Protein AF-A0A419W8Z9-F1 (afdb_monomer)

Radius of gyration: 11.44 Å; Cα contacts (8 Å, |Δi|>4): 85; chains: 1; bounding box: 28×30×26 Å

Structure (mmCIF, N/CA/C/O backbone):
data_AF-A0A419W8Z9-F1
#
_entry.id   AF-A0A419W8Z9-F1
#
loop_
_atom_site.group_PDB
_atom_site.id
_atom_site.type_symbol
_atom_site.label_atom_id
_atom_site.label_alt_id
_atom_site.label_comp_id
_atom_site.label_asym_id
_atom_site.label_entity_id
_atom_site.label_seq_id
_atom_site.pdbx_PDB_ins_code
_atom_site.Cartn_x
_atom_site.Cartn_y
_atom_site.Cartn_z
_atom_site.occupancy
_atom_site.B_iso_or_equiv
_atom_site.auth_seq_id
_atom_site.auth_comp_id
_atom_site.auth_asym_id
_atom_site.auth_atom_id
_atom_site.pdbx_PDB_model_num
ATOM 1 N N . MET A 1 1 ? -14.937 -10.206 13.677 1.00 50.97 1 MET A N 1
ATOM 2 C CA . MET A 1 1 ? -14.529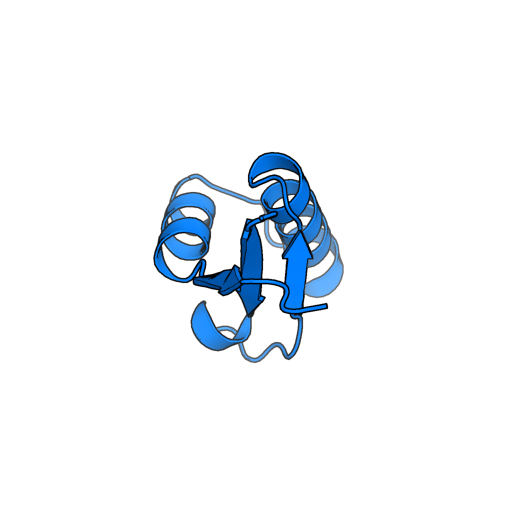 -10.420 12.275 1.00 50.97 1 MET A CA 1
ATOM 3 C C . MET A 1 1 ? -13.584 -9.295 11.887 1.00 50.97 1 MET A C 1
ATOM 5 O O . MET A 1 1 ? -14.029 -8.154 11.847 1.00 50.97 1 MET A O 1
ATOM 9 N N . GLY A 1 2 ? -12.291 -9.580 11.725 1.00 63.44 2 GLY A N 1
ATOM 10 C CA . GLY A 1 2 ? -11.316 -8.594 11.250 1.00 63.44 2 GLY A CA 1
ATOM 11 C C . GLY A 1 2 ? -11.295 -8.590 9.723 1.00 63.44 2 GLY A C 1
ATOM 12 O O . GLY A 1 2 ? -11.206 -9.655 9.114 1.00 63.44 2 GLY A O 1
ATOM 13 N N . LYS A 1 3 ? -11.431 -7.415 9.105 1.00 80.31 3 LYS A N 1
ATOM 14 C CA . LYS A 1 3 ? -11.256 -7.253 7.657 1.00 80.31 3 LYS A CA 1
ATOM 15 C C . LYS A 1 3 ? -9.788 -6.944 7.383 1.00 80.31 3 LYS A C 1
ATOM 17 O O . LYS A 1 3 ? -9.280 -5.946 7.896 1.00 80.31 3 LYS A O 1
ATOM 22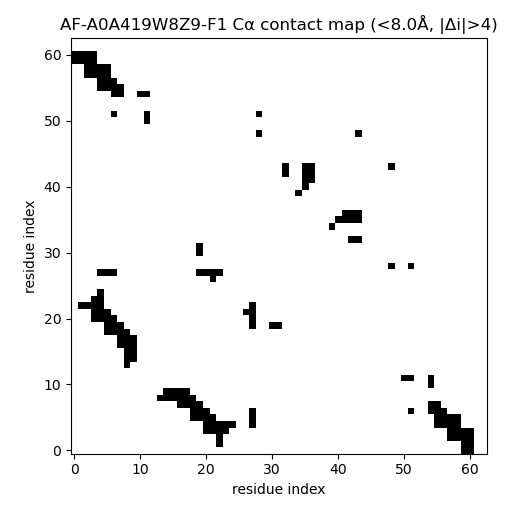 N N . VAL A 1 4 ? -9.120 -7.763 6.577 1.00 89.50 4 VAL A N 1
ATOM 23 C CA . VAL A 1 4 ? -7.731 -7.523 6.169 1.00 89.50 4 VAL A CA 1
ATOM 24 C C . VAL A 1 4 ? -7.750 -6.853 4.805 1.00 89.50 4 VAL A C 1
ATOM 26 O O . VAL A 1 4 ? -8.347 -7.362 3.866 1.00 89.50 4 VAL A O 1
ATOM 29 N N . LYS A 1 5 ? -7.098 -5.706 4.680 1.00 90.75 5 LYS A N 1
ATOM 30 C CA . LYS A 1 5 ? -6.929 -5.005 3.410 1.00 90.75 5 LYS A CA 1
ATOM 31 C C . LYS A 1 5 ? -5.705 -5.557 2.698 1.00 90.75 5 LYS A C 1
ATOM 33 O O . LYS A 1 5 ? -4.657 -5.757 3.313 1.00 90.75 5 LYS A O 1
ATOM 38 N N . VAL A 1 6 ? -5.838 -5.797 1.403 1.00 91.94 6 VAL A N 1
ATOM 39 C CA . VAL A 1 6 ? -4.834 -6.436 0.558 1.00 91.94 6 VAL A CA 1
ATOM 40 C C . VAL A 1 6 ? -4.668 -5.631 -0.719 1.00 91.94 6 VAL A C 1
ATOM 42 O O . VAL A 1 6 ? -5.644 -5.293 -1.381 1.00 91.94 6 VAL A O 1
ATOM 45 N N . VAL A 1 7 ? -3.422 -5.327 -1.065 1.00 91.81 7 VAL A N 1
ATOM 46 C CA . VAL A 1 7 ? -3.042 -4.603 -2.284 1.00 91.81 7 VAL A CA 1
ATOM 47 C C . VAL A 1 7 ? -1.950 -5.393 -2.980 1.00 91.81 7 VAL A C 1
ATOM 49 O O . VAL A 1 7 ? -0.972 -5.782 -2.341 1.00 91.81 7 VAL A O 1
ATOM 52 N N . ARG A 1 8 ? -2.078 -5.596 -4.292 1.00 91.38 8 ARG A N 1
ATOM 53 C CA . ARG A 1 8 ? -1.007 -6.169 -5.115 1.00 91.38 8 ARG A CA 1
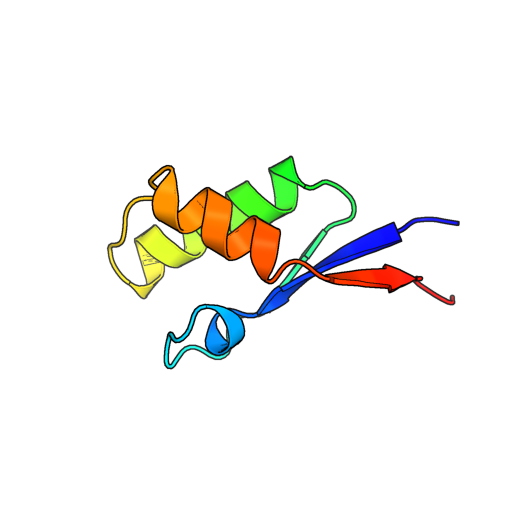ATOM 54 C C . ARG A 1 8 ? -0.457 -5.089 -6.033 1.00 91.38 8 ARG A C 1
ATOM 56 O O . ARG A 1 8 ? -1.214 -4.390 -6.699 1.00 91.38 8 ARG A O 1
ATOM 63 N N . CYS A 1 9 ? 0.863 -4.964 -6.106 1.00 88.19 9 CYS A N 1
ATOM 64 C CA . CYS A 1 9 ? 1.491 -4.000 -7.011 1.00 88.19 9 CYS A CA 1
ATOM 65 C C . CYS A 1 9 ? 1.183 -4.301 -8.483 1.00 88.19 9 CYS A C 1
ATOM 67 O O . CYS A 1 9 ? 1.095 -3.373 -9.285 1.00 88.19 9 CYS A O 1
ATOM 69 N N . SER A 1 10 ? 0.928 -5.565 -8.825 1.00 88.12 10 SER A N 1
ATOM 70 C CA . SER A 1 10 ? 0.482 -5.951 -10.166 1.00 88.12 10 SER A CA 1
ATOM 71 C C . SER A 1 10 ? -0.849 -5.293 -10.551 1.00 88.12 10 SER A C 1
ATOM 73 O O . SER A 1 10 ? -0.997 -4.846 -11.685 1.00 88.12 10 SER A O 1
ATOM 75 N N . ASP A 1 11 ? -1.780 -5.133 -9.602 1.00 88.38 11 ASP A N 1
ATOM 76 C CA . ASP A 1 11 ? -3.062 -4.451 -9.838 1.00 88.38 11 ASP A CA 1
ATOM 77 C C . ASP A 1 11 ? -2.870 -2.940 -10.084 1.00 88.38 11 ASP A C 1
ATOM 79 O O . ASP A 1 11 ? -3.653 -2.303 -10.788 1.00 88.38 11 ASP A O 1
ATOM 83 N N . ALA A 1 12 ? -1.772 -2.351 -9.590 1.00 83.25 12 ALA A N 1
ATOM 84 C CA . ALA A 1 12 ? -1.397 -0.972 -9.905 1.00 83.25 12 ALA A CA 1
ATOM 85 C C . ALA A 1 12 ? -0.844 -0.809 -11.338 1.00 83.25 12 ALA A C 1
ATOM 87 O O . ALA A 1 12 ? -0.591 0.323 -11.764 1.00 83.25 12 ALA A O 1
ATOM 88 N N . GLY A 1 13 ? -0.673 -1.899 -12.094 1.00 82.62 13 GLY A N 1
ATOM 89 C CA . GLY A 1 13 ? -0.077 -1.903 -13.433 1.00 82.62 13 GLY A CA 1
ATOM 90 C C . GLY A 1 13 ? 1.453 -1.870 -13.425 1.00 82.62 13 GLY A C 1
ATOM 91 O O . GLY A 1 13 ? 2.058 -1.525 -14.437 1.00 82.62 13 GLY A O 1
ATOM 92 N N . LEU A 1 14 ? 2.073 -2.186 -12.286 1.00 82.00 14 LEU A N 1
ATOM 93 C CA . LEU A 1 14 ? 3.518 -2.364 -12.165 1.00 8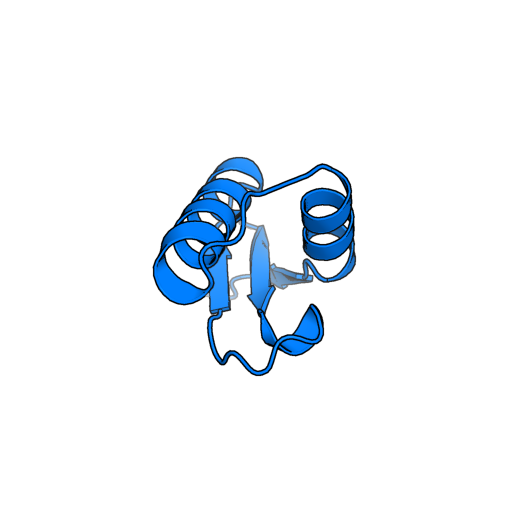2.00 14 LEU A CA 1
ATOM 94 C C . LEU A 1 14 ? 3.863 -3.835 -12.403 1.00 82.00 14 LEU A C 1
ATOM 96 O O . LEU A 1 14 ? 3.167 -4.721 -11.906 1.00 82.00 14 LEU A O 1
ATOM 100 N N . ASP A 1 15 ? 4.979 -4.104 -13.079 1.00 84.38 15 ASP A N 1
ATOM 101 C CA . ASP A 1 15 ? 5.530 -5.461 -13.207 1.00 84.38 15 ASP A CA 1
ATOM 102 C C . ASP A 1 15 ? 6.245 -5.856 -11.898 1.00 84.38 15 ASP A C 1
ATOM 104 O O . ASP A 1 15 ? 7.463 -5.997 -11.816 1.00 84.38 15 ASP A O 1
ATOM 108 N N . CYS A 1 16 ? 5.478 -5.902 -10.806 1.00 87.38 16 CYS A N 1
ATOM 109 C CA . CYS A 1 16 ? 5.965 -6.182 -9.463 1.00 87.38 16 CYS A CA 1
ATOM 110 C C . CYS A 1 16 ? 5.023 -7.155 -8.753 1.00 87.38 16 CYS A C 1
ATOM 112 O O . CYS A 1 16 ? 3.810 -6.948 -8.700 1.00 87.38 16 CYS A O 1
ATOM 114 N N . SER A 1 17 ? 5.600 -8.214 -8.181 1.00 87.88 17 SER A N 1
ATOM 115 C CA . SER A 1 17 ? 4.878 -9.271 -7.454 1.00 87.88 17 SER A CA 1
ATOM 116 C C . SER A 1 17 ? 4.673 -8.963 -5.963 1.00 87.88 17 SER A C 1
ATOM 118 O O . SER A 1 17 ? 4.343 -9.857 -5.186 1.00 87.88 17 SER A O 1
ATOM 120 N N . PHE A 1 18 ? 4.896 -7.719 -5.530 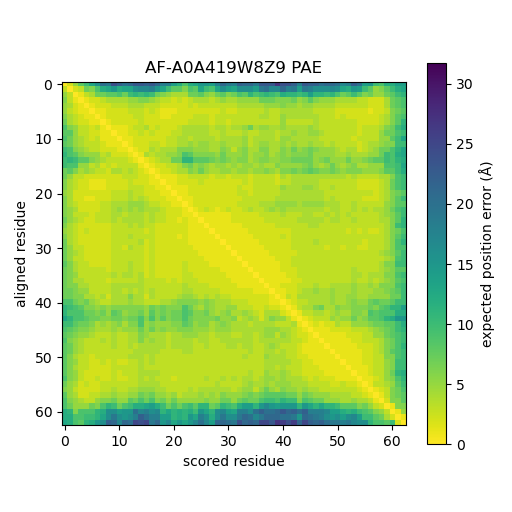1.00 89.50 18 PHE A N 1
ATOM 121 C CA . PHE A 1 18 ? 4.681 -7.323 -4.142 1.00 89.50 18 PHE A CA 1
ATOM 122 C C . PHE A 1 18 ? 3.193 -7.356 -3.775 1.00 89.50 18 PHE A C 1
ATOM 124 O O . PHE A 1 18 ? 2.340 -6.868 -4.521 1.00 89.50 18 PHE A O 1
ATOM 131 N N . VAL A 1 19 ? 2.894 -7.908 -2.598 1.00 91.00 19 VAL A N 1
ATOM 132 C CA . VAL A 1 19 ? 1.545 -7.971 -2.029 1.00 91.00 19 VAL A CA 1
ATOM 133 C C . VAL A 1 19 ? 1.598 -7.458 -0.596 1.00 91.00 19 VAL A C 1
ATOM 135 O O . VAL A 1 19 ? 2.190 -8.095 0.273 1.00 91.00 19 VAL A O 1
ATOM 138 N N . GLY A 1 20 ? 0.969 -6.312 -0.353 1.00 90.75 20 GLY A N 1
ATOM 139 C CA . GLY A 1 20 ? 0.780 -5.759 0.982 1.00 90.75 20 GLY A CA 1
ATOM 140 C C . GLY A 1 20 ? -0.510 -6.289 1.596 1.00 90.75 20 GLY A C 1
ATOM 141 O O . GLY A 1 20 ? -1.536 -6.356 0.916 1.00 90.75 20 GLY A O 1
ATOM 142 N N . ARG A 1 21 ? -0.472 -6.654 2.880 1.00 91.44 21 ARG A N 1
ATOM 143 C CA . ARG A 1 21 ? -1.647 -7.076 3.654 1.00 91.44 21 ARG A CA 1
ATOM 144 C C . ARG A 1 21 ? -1.618 -6.428 5.033 1.00 91.44 21 ARG A C 1
ATOM 146 O O . ARG A 1 21 ? -0.628 -6.574 5.744 1.00 91.44 21 ARG A O 1
ATOM 153 N N . SER A 1 22 ? -2.685 -5.736 5.417 1.00 90.69 22 SER A N 1
ATOM 154 C CA . SER A 1 22 ? -2.834 -5.198 6.772 1.00 90.69 22 SER A CA 1
ATOM 155 C C . SER A 1 22 ? -4.297 -4.966 7.126 1.00 90.69 22 SER A C 1
ATOM 157 O O . SER A 1 22 ? -5.122 -4.672 6.269 1.00 90.69 22 SER A O 1
ATOM 159 N N . GLU A 1 23 ? -4.637 -5.070 8.404 1.00 89.06 23 GLU A N 1
ATOM 160 C CA . GLU A 1 23 ? -5.969 -4.730 8.913 1.00 89.06 23 GLU A CA 1
ATOM 161 C C . GLU A 1 23 ? -6.222 -3.211 8.869 1.00 89.06 23 GLU A C 1
ATOM 163 O O . GLU A 1 23 ? -7.349 -2.754 8.633 1.00 89.06 23 GLU A O 1
ATOM 168 N N . SER A 1 24 ? -5.164 -2.408 9.017 1.00 88.88 24 SER A N 1
ATOM 169 C CA . SER A 1 24 ? -5.234 -0.948 8.944 1.00 88.88 24 SER A CA 1
ATOM 170 C C . SER A 1 24 ? -4.835 -0.440 7.560 1.00 88.88 24 SER A C 1
ATOM 172 O O . SER A 1 24 ? -3.822 -0.846 6.994 1.00 88.88 24 SER A O 1
ATOM 174 N N . GLU A 1 25 ? -5.634 0.483 7.018 1.00 88.69 25 GLU A N 1
ATOM 175 C CA . GLU A 1 25 ? -5.322 1.132 5.739 1.00 88.69 25 GLU A CA 1
ATOM 176 C C . GLU A 1 25 ? -4.010 1.917 5.825 1.00 88.69 25 GLU A C 1
ATOM 178 O O . GLU A 1 25 ? -3.193 1.851 4.914 1.00 88.69 25 GLU A O 1
ATOM 183 N N . GLU A 1 26 ? -3.788 2.619 6.936 1.00 89.31 26 GLU A N 1
ATOM 184 C CA . GLU A 1 26 ? -2.595 3.439 7.134 1.00 89.31 26 GLU A CA 1
ATOM 185 C C . GLU A 1 26 ? -1.321 2.585 7.145 1.00 89.31 26 GLU A C 1
ATOM 187 O O . GLU A 1 26 ? -0.356 2.908 6.457 1.00 89.31 26 GLU A O 1
ATOM 192 N N . GLU A 1 27 ? -1.345 1.450 7.847 1.00 90.56 27 GLU A N 1
ATOM 193 C CA . GLU A 1 27 ? -0.239 0.484 7.865 1.00 90.56 27 GLU A CA 1
ATOM 194 C C . GLU A 1 27 ? 0.028 -0.090 6.470 1.00 90.56 27 GLU A C 1
ATOM 196 O O . GLU A 1 27 ? 1.180 -0.177 6.041 1.00 90.56 27 GLU A O 1
ATOM 201 N N . LEU A 1 28 ? -1.031 -0.446 5.733 1.00 90.31 28 LEU A N 1
ATOM 202 C CA . LEU A 1 28 ? -0.903 -0.954 4.369 1.00 90.31 28 LEU A CA 1
ATOM 203 C C . LEU A 1 28 ? -0.280 0.093 3.439 1.00 90.31 28 LEU A C 1
ATOM 205 O O . LEU A 1 28 ? 0.644 -0.219 2.689 1.00 90.31 28 LEU A O 1
ATOM 209 N N . LEU A 1 29 ? -0.754 1.338 3.511 1.00 89.31 29 LEU A N 1
ATOM 210 C CA . LEU A 1 29 ? -0.211 2.450 2.737 1.00 89.31 29 LEU A CA 1
ATOM 211 C C . LEU A 1 29 ? 1.255 2.704 3.085 1.00 89.31 29 LEU A C 1
ATOM 213 O O . LEU A 1 29 ? 2.049 2.921 2.178 1.00 89.31 29 LEU A O 1
ATOM 217 N N . ASN A 1 30 ? 1.639 2.616 4.360 1.00 90.94 30 ASN A N 1
ATOM 218 C CA . ASN A 1 30 ? 3.027 2.785 4.789 1.00 90.94 30 ASN A CA 1
ATOM 219 C C . ASN A 1 30 ? 3.940 1.687 4.216 1.00 90.94 30 ASN A C 1
ATOM 221 O O . ASN A 1 30 ? 5.026 1.975 3.708 1.00 90.94 30 ASN A O 1
ATOM 225 N N . GLN A 1 31 ? 3.478 0.430 4.216 1.00 91.06 31 GLN A N 1
ATOM 226 C CA . GLN A 1 31 ? 4.199 -0.683 3.590 1.00 91.06 31 GLN A CA 1
ATOM 227 C C . GLN A 1 31 ? 4.370 -0.476 2.081 1.00 91.06 31 GLN A C 1
ATOM 229 O O . GLN A 1 31 ? 5.477 -0.625 1.560 1.00 91.06 31 GLN A O 1
ATOM 234 N N . VAL A 1 32 ? 3.295 -0.096 1.382 1.00 89.62 32 VAL A N 1
ATOM 235 C CA . VAL A 1 32 ? 3.334 0.187 -0.059 1.00 89.62 32 VAL A CA 1
ATOM 236 C C . VAL A 1 32 ? 4.230 1.391 -0.355 1.00 89.62 32 VAL A C 1
ATOM 238 O O . VAL A 1 32 ? 5.004 1.342 -1.304 1.00 89.62 32 VAL A O 1
ATOM 241 N N . ALA A 1 33 ? 4.191 2.439 0.471 1.00 89.50 33 ALA A N 1
ATOM 242 C CA . ALA A 1 33 ? 5.028 3.628 0.332 1.00 89.50 33 ALA A CA 1
ATOM 243 C C . ALA A 1 33 ? 6.512 3.296 0.436 1.00 89.50 33 ALA A C 1
ATOM 245 O O . ALA A 1 33 ? 7.314 3.692 -0.412 1.00 89.50 33 ALA A O 1
ATOM 246 N N . LYS A 1 34 ? 6.869 2.532 1.470 1.00 91.12 34 LYS A N 1
ATOM 247 C CA . LYS A 1 34 ? 8.233 2.070 1.681 1.00 91.12 34 LYS A CA 1
ATOM 248 C C . LYS A 1 34 ? 8.697 1.212 0.503 1.00 91.12 34 LYS 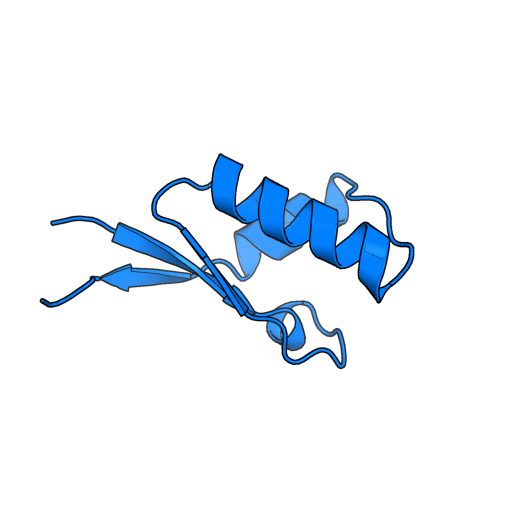A C 1
ATOM 250 O O . LYS A 1 34 ? 9.762 1.469 -0.051 1.00 91.12 34 LYS A O 1
ATOM 255 N N . HIS A 1 35 ? 7.865 0.268 0.066 1.00 90.50 35 HIS A N 1
ATOM 256 C CA . HIS A 1 35 ? 8.164 -0.579 -1.085 1.00 90.50 35 HIS A CA 1
ATOM 257 C C . HIS A 1 35 ? 8.342 0.228 -2.379 1.00 90.50 35 HIS A C 1
ATOM 259 O O . HIS A 1 35 ? 9.333 0.041 -3.077 1.00 90.50 35 HIS A O 1
ATOM 265 N N . ALA A 1 36 ? 7.433 1.157 -2.686 1.00 88.94 36 ALA A N 1
ATOM 266 C CA . ALA A 1 36 ? 7.515 2.010 -3.869 1.00 88.94 36 ALA A CA 1
ATOM 267 C C . ALA A 1 36 ? 8.829 2.807 -3.897 1.00 88.94 36 ALA A C 1
ATOM 269 O O . ALA A 1 36 ? 9.505 2.858 -4.927 1.00 88.94 36 ALA A O 1
ATOM 270 N N . LYS A 1 37 ? 9.243 3.346 -2.746 1.00 89.94 37 LYS A N 1
ATOM 271 C CA . LYS A 1 37 ? 10.488 4.104 -2.617 1.00 89.94 37 LYS A CA 1
ATOM 272 C C . LYS A 1 37 ? 11.733 3.227 -2.742 1.00 89.94 37 LYS A C 1
ATOM 274 O O . LYS A 1 37 ? 12.669 3.611 -3.431 1.00 89.94 37 LYS A O 1
ATOM 279 N N . GLU A 1 38 ? 11.765 2.068 -2.090 1.00 90.62 38 GLU A N 1
ATOM 280 C CA . GLU A 1 38 ? 12.952 1.202 -2.067 1.00 90.62 38 GLU A CA 1
ATOM 281 C C . GLU A 1 38 ? 13.111 0.366 -3.345 1.00 90.62 38 GLU A C 1
ATOM 283 O O . GLU A 1 38 ? 14.222 0.240 -3.855 1.00 90.62 38 GLU A O 1
ATOM 288 N N . ALA A 1 39 ? 12.021 -0.196 -3.876 1.00 89.62 39 ALA A N 1
ATOM 289 C CA . ALA A 1 39 ? 12.055 -1.085 -5.039 1.00 89.62 39 ALA A CA 1
ATOM 290 C C . ALA A 1 39 ? 11.995 -0.332 -6.372 1.00 89.62 39 ALA A C 1
ATOM 292 O O . ALA A 1 39 ? 12.592 -0.771 -7.354 1.00 89.62 39 ALA A O 1
ATOM 293 N N . HIS A 1 40 ? 11.285 0.799 -6.413 1.00 86.69 40 HIS A N 1
ATOM 294 C CA . HIS A 1 40 ? 11.056 1.553 -7.647 1.00 86.69 40 HIS A CA 1
ATOM 295 C C . HIS A 1 40 ? 11.625 2.977 -7.611 1.00 86.69 40 HIS A C 1
ATOM 297 O O . HIS A 1 40 ? 11.577 3.666 -8.628 1.00 86.69 40 HIS A O 1
ATOM 3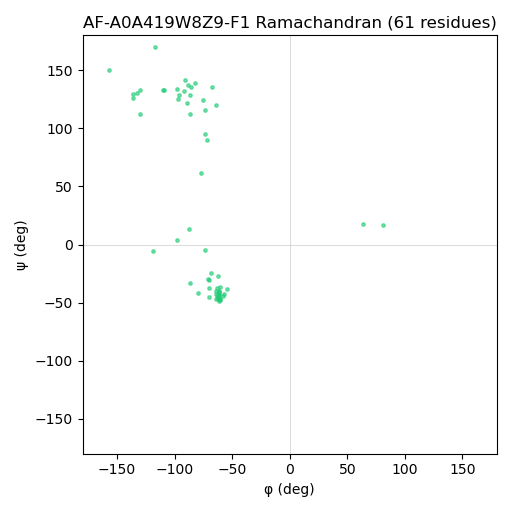03 N N . GLY A 1 41 ? 12.154 3.446 -6.474 1.00 88.38 41 GLY A N 1
ATOM 304 C CA . GLY A 1 41 ? 12.570 4.846 -6.332 1.00 88.38 41 GLY A CA 1
ATOM 305 C C . GLY A 1 41 ? 11.404 5.831 -6.451 1.00 88.38 41 GLY A C 1
ATOM 306 O O . GLY A 1 41 ? 11.628 7.008 -6.716 1.00 88.38 41 GLY A O 1
ATOM 307 N N . MET A 1 42 ? 10.164 5.355 -6.305 1.00 84.25 42 MET A N 1
ATOM 308 C CA . MET A 1 42 ? 8.956 6.151 -6.480 1.00 84.25 42 MET A CA 1
ATOM 309 C C . MET A 1 42 ? 8.525 6.749 -5.148 1.00 84.25 42 MET A C 1
ATOM 311 O O . MET A 1 42 ? 8.418 6.052 -4.139 1.00 84.25 42 MET A O 1
ATOM 315 N N . GLU A 1 43 ? 8.225 8.040 -5.151 1.00 83.06 43 GLU A N 1
ATOM 316 C CA . GLU A 1 43 ? 7.569 8.666 -4.01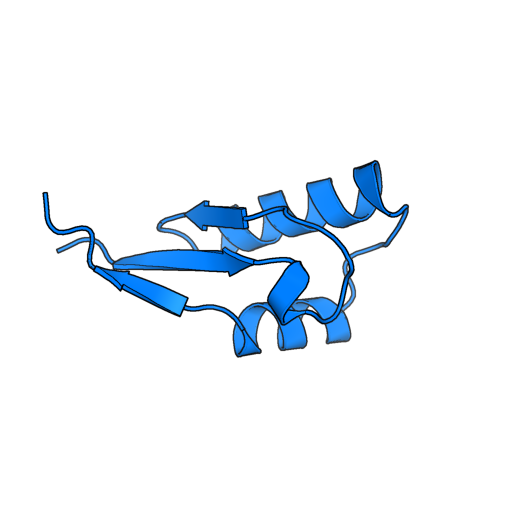2 1.00 83.06 43 GLU A CA 1
ATOM 317 C C . GLU A 1 43 ? 6.061 8.422 -4.084 1.00 83.06 43 GLU A C 1
ATOM 319 O O . GLU A 1 43 ? 5.446 8.495 -5.150 1.00 83.06 43 GLU A O 1
ATOM 324 N N . ILE A 1 44 ? 5.462 8.123 -2.931 1.00 82.00 44 ILE A N 1
ATOM 325 C CA . ILE A 1 44 ? 4.008 8.100 -2.798 1.00 82.00 44 ILE A CA 1
ATOM 326 C C . ILE A 1 44 ? 3.497 9.522 -3.040 1.00 82.00 44 ILE A C 1
ATOM 328 O O . ILE A 1 44 ? 3.867 10.456 -2.331 1.00 82.00 44 ILE A O 1
ATOM 332 N N . ASN A 1 45 ? 2.650 9.669 -4.053 1.00 83.69 45 ASN A N 1
ATOM 333 C CA . ASN A 1 45 ? 1.888 10.879 -4.328 1.00 83.69 45 ASN A CA 1
ATOM 334 C C . ASN A 1 45 ? 0.386 10.578 -4.205 1.00 83.69 45 ASN A C 1
ATOM 336 O O . ASN A 1 45 ? -0.016 9.415 -4.097 1.00 83.69 45 ASN A O 1
ATOM 340 N N 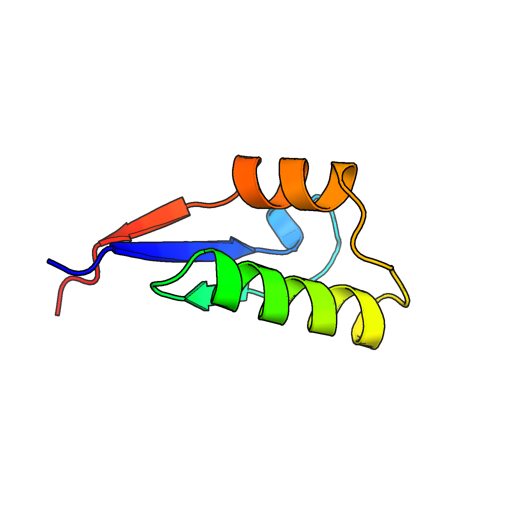. ASP A 1 46 ? -0.451 11.615 -4.226 1.00 86.31 46 ASP A N 1
ATOM 341 C CA . ASP A 1 46 ? -1.906 11.462 -4.127 1.00 86.31 46 ASP A CA 1
ATOM 342 C C . ASP A 1 46 ? -2.474 10.511 -5.189 1.00 86.31 46 ASP A C 1
ATOM 344 O O . ASP A 1 46 ? -3.337 9.692 -4.882 1.00 86.31 46 ASP A O 1
ATOM 348 N N . GLU A 1 47 ? -1.948 10.553 -6.415 1.00 85.50 47 GLU A N 1
ATOM 349 C CA . GLU A 1 47 ? -2.374 9.686 -7.520 1.00 85.50 47 GLU A CA 1
ATOM 350 C C . GLU A 1 47 ? -2.148 8.199 -7.202 1.00 85.50 47 GLU A C 1
ATOM 352 O O . GLU A 1 47 ? -3.034 7.363 -7.395 1.00 85.50 47 GLU A O 1
ATOM 357 N N . LEU A 1 48 ? -0.979 7.867 -6.647 1.00 83.06 48 LEU A N 1
ATOM 358 C CA . LEU A 1 48 ? -0.619 6.509 -6.262 1.00 83.06 48 LEU A CA 1
ATOM 359 C C . LEU A 1 48 ? -1.440 6.052 -5.053 1.00 83.06 48 LEU A C 1
ATOM 361 O O . LEU A 1 48 ? -1.890 4.912 -5.039 1.00 83.06 48 LEU A O 1
ATOM 365 N N . ILE A 1 49 ? -1.721 6.936 -4.088 1.00 86.38 49 ILE A N 1
ATOM 366 C CA . ILE A 1 49 ? -2.629 6.642 -2.964 1.00 86.38 49 ILE A CA 1
ATOM 367 C C . ILE A 1 49 ? -4.040 6.344 -3.475 1.00 86.38 49 ILE A C 1
ATOM 369 O O . ILE A 1 49 ? -4.647 5.358 -3.055 1.00 86.38 49 ILE A O 1
ATOM 373 N N . GLN A 1 50 ? -4.570 7.159 -4.391 1.00 89.25 50 GLN A N 1
ATOM 374 C CA . GLN A 1 50 ? -5.888 6.922 -4.978 1.00 89.25 50 GLN A CA 1
ATOM 375 C C . GLN A 1 50 ? -5.926 5.597 -5.737 1.00 89.25 50 GLN A C 1
ATOM 377 O O . GLN A 1 50 ? -6.877 4.829 -5.586 1.00 89.25 50 GLN A O 1
ATOM 382 N N . LYS A 1 51 ? -4.871 5.288 -6.497 1.00 87.25 51 LYS A N 1
ATOM 383 C CA . LYS A 1 51 ? -4.761 4.021 -7.218 1.00 87.25 51 LYS A CA 1
ATOM 384 C C . LYS A 1 51 ? -4.694 2.833 -6.265 1.00 87.25 51 LYS A C 1
ATOM 386 O O . LYS A 1 51 ? -5.458 1.891 -6.438 1.00 87.25 51 LYS A O 1
ATOM 391 N N . VAL A 1 52 ? -3.854 2.913 -5.232 1.00 87.88 52 VAL A N 1
ATOM 392 C CA . VAL A 1 52 ? -3.721 1.892 -4.183 1.00 87.88 52 VAL A CA 1
ATOM 393 C C . VAL A 1 52 ? -5.055 1.662 -3.480 1.00 87.88 52 VAL A C 1
ATOM 395 O O . VAL A 1 52 ? -5.441 0.514 -3.312 1.00 87.88 52 VAL A O 1
ATOM 398 N N . ARG A 1 53 ? -5.798 2.721 -3.138 1.00 88.38 53 ARG A N 1
ATOM 399 C CA . ARG A 1 53 ? -7.156 2.615 -2.580 1.00 88.38 53 ARG A CA 1
ATOM 400 C C . ARG A 1 53 ? -8.151 1.987 -3.554 1.00 88.38 53 ARG A C 1
ATOM 402 O O . ARG A 1 53 ? -9.001 1.219 -3.125 1.00 88.38 53 ARG A O 1
ATOM 409 N N . SER A 1 54 ? -8.042 2.278 -4.850 1.00 90.50 54 SER A N 1
ATOM 410 C CA . SER A 1 54 ? -8.939 1.721 -5.871 1.00 90.50 54 SER A CA 1
ATOM 411 C C . SER A 1 54 ? -8.716 0.230 -6.134 1.00 90.50 54 SER A C 1
ATOM 413 O O . SER A 1 54 ? -9.660 -0.449 -6.529 1.00 90.50 54 SER A O 1
ATOM 415 N N . ILE A 1 55 ? -7.492 -0.269 -5.952 1.00 90.25 55 ILE A N 1
ATOM 416 C CA . ILE A 1 55 ? -7.128 -1.692 -6.101 1.00 90.25 55 ILE A CA 1
ATOM 417 C C . ILE A 1 55 ? -7.082 -2.427 -4.754 1.00 90.25 55 ILE A C 1
ATOM 419 O O . ILE A 1 55 ? -6.656 -3.577 -4.679 1.00 90.25 55 ILE A O 1
ATOM 423 N N . MET A 1 56 ? -7.444 -1.745 -3.667 1.00 90.00 56 MET A N 1
ATOM 424 C CA . MET A 1 56 ? -7.431 -2.313 -2.330 1.00 90.00 56 MET A CA 1
ATOM 425 C C . MET A 1 56 ? -8.622 -3.247 -2.164 1.00 90.00 56 MET A C 1
ATOM 427 O O . MET A 1 56 ? -9.773 -2.845 -2.319 1.00 90.00 56 MET A O 1
ATOM 431 N N . HIS A 1 57 ? -8.339 -4.491 -1.802 1.00 88.94 57 HIS A N 1
ATOM 432 C CA . HIS A 1 57 ? -9.348 -5.510 -1.564 1.00 88.94 57 HIS A CA 1
ATOM 433 C C . HIS A 1 57 ? -9.445 -5.828 -0.077 1.00 88.94 57 HIS A C 1
ATOM 435 O O . HIS A 1 57 ? -8.434 -6.045 0.583 1.00 88.94 57 HIS A O 1
ATOM 441 N N . GLU A 1 58 ? -10.662 -5.876 0.457 1.00 88.94 58 GLU A N 1
ATOM 442 C CA . GLU A 1 58 ? -10.910 -6.398 1.799 1.00 88.94 58 GLU A CA 1
ATOM 443 C C . GLU A 1 58 ? -11.096 -7.920 1.705 1.00 88.94 58 GLU A C 1
ATOM 445 O O . GLU A 1 58 ? -12.071 -8.395 1.127 1.00 88.94 58 GLU A O 1
ATOM 450 N N . GLU A 1 59 ? -10.158 -8.689 2.254 1.00 84.81 59 GLU A N 1
ATOM 451 C CA . GLU A 1 59 ? -10.287 -10.133 2.437 1.00 84.81 59 GLU A CA 1
ATOM 452 C C . GLU A 1 59 ? -10.780 -10.407 3.872 1.00 84.81 59 GLU A C 1
ATOM 454 O O . GLU A 1 59 ? -10.226 -9.902 4.858 1.00 84.81 59 GLU A O 1
ATOM 459 N N . GLU A 1 60 ? -11.846 -11.201 4.009 1.00 75.44 60 GLU A N 1
ATOM 460 C CA . GLU A 1 60 ? -12.285 -11.701 5.313 1.00 75.44 60 GLU A CA 1
ATOM 461 C C . GLU A 1 60 ? -11.303 -12.787 5.762 1.00 75.44 60 GLU A C 1
ATOM 463 O O . GLU A 1 60 ? -11.180 -13.828 5.113 1.00 75.44 60 GLU A O 1
ATOM 468 N N . HIS A 1 61 ? -10.578 -12.555 6.861 1.00 57.59 61 HIS A N 1
ATOM 469 C CA . HIS A 1 61 ? -9.733 -13.592 7.445 1.00 57.59 61 HIS A CA 1
ATOM 470 C C . HIS A 1 61 ? -10.642 -14.636 8.105 1.00 57.59 61 HIS A C 1
ATOM 472 O O . HIS A 1 61 ? -11.036 -14.502 9.264 1.00 57.59 61 HIS A O 1
ATOM 478 N N . VAL A 1 62 ? -11.035 -15.646 7.329 1.00 48.88 62 VAL A N 1
ATOM 479 C CA . VAL A 1 62 ? -11.649 -16.866 7.851 1.00 48.88 62 VAL A CA 1
ATOM 480 C C . VAL A 1 62 ? -10.523 -17.665 8.502 1.00 48.88 62 VAL A C 1
ATOM 482 O O . VAL A 1 62 ? -9.756 -18.333 7.810 1.00 48.88 62 VAL A O 1
ATOM 485 N N . SER A 1 63 ? -10.367 -17.497 9.819 1.00 47.75 63 SER A N 1
ATOM 486 C CA . SER A 1 63 ? -9.590 -18.418 10.661 1.00 47.75 63 SER A CA 1
ATOM 487 C C . SER A 1 63 ? -10.243 -19.792 10.725 1.00 47.75 63 SER A C 1
ATOM 489 O O . SER A 1 63 ? -11.494 -19.848 10.728 1.00 47.75 63 SER A O 1
#

Foldseek 3Di:
DQWKKKFAVVQLVDPDRDMFIGSDPVVSVVVVQVCCCPVVVDHDDPVNSVSRVVRIDTDDPPD

Organism: NCBI:txid1261403

InterPro domains:
  IPR009409 Protein of unknown function DUF1059 [PF06348] (5-56)

pLDDT: mean 85.22, std 9.92, range [47.75, 91.94]

Mean predicted aligned error: 4.77 Å

Solvent-accessible surface area (backbone atoms only — not comparable to full-atom values): 3692 Å² total; per-residue (Å²): 137,63,55,30,37,35,36,44,39,46,74,74,72,43,103,38,91,53,69,45,73,26,69,44,69,67,61,30,51,50,53,50,36,52,44,34,35,75,79,68,70,35,78,77,44,71,68,54,52,52,49,50,60,72,53,47,39,76,46,74,69,82,124

Secondary structure (DSSP, 8-state):
-PEEEEEETTTTT-S---EEEESSHHHHHHHHHHHHHHHH-PPP-HHHHHHHHHT-EEEE---

Sequence (63 aa):
MGKVKVVRCSDAGLDCSFVGRSESEEELLNQVAKHAKEAHGMEINDELIQKVRSIMHEEEHVS